Protein AF-A0A8J5LZ05-F1 (afdb_monomer_lite)

Foldseek 3Di:
DLPFDDPQAVVVVVVQNDDDFKDKDQAGQDPVRDGDGDPDQVSQVVVQVCCVPPRADLFAWHKDWDCDPGTMIMTGGDCVSVVVVVVVVVVVVVVVVVVVVVD

Sequence (103 aa):
MPYADDPEYPEVEEFLRGSEQSWTVRGVQTFNGQIQEFAGLREAKEYAKRCLNEGQYESSYTTEAGEDNDPFVTITKTRKWFEDS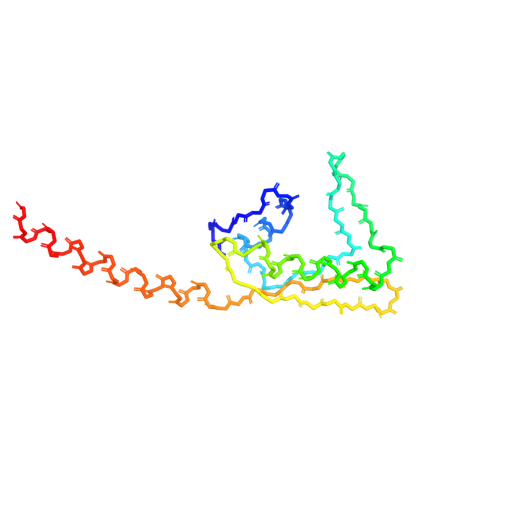QVKLAQYKAELARLSEIY

pLDDT: mean 90.04, std 6.41, range [59.59, 96.25]

Radius of gyration: 17.71 Å; chains: 1; bounding box: 46×23×53 Å

Organism: NCBI:txid2496075

Secondary structure (DSSP, 8-state):
-TT-B-TT-HHHHHHHHSS-SEEEESEEE-TTS-EEE-SSHHHHHHHHHHHHHH--BT--EEEEEEESSSEEEEEEE-SHHHHHHHHHHHHHHHHHHHHHHH-

Structure (mmCIF, N/CA/C/O backbone):
data_AF-A0A8J5LZ05-F1
#
_entry.id   AF-A0A8J5LZ05-F1
#
loop_
_atom_site.group_PDB
_atom_site.id
_atom_site.type_symbol
_atom_site.label_atom_id
_atom_site.label_alt_id
_atom_site.label_comp_id
_atom_site.label_asym_id
_atom_site.label_entity_id
_atom_site.label_seq_id
_atom_site.pdbx_PDB_ins_code
_atom_site.Cartn_x
_atom_site.Cartn_y
_atom_site.Cartn_z
_atom_site.occupancy
_atom_site.B_iso_or_equiv
_atom_site.auth_seq_id
_atom_site.auth_comp_id
_atom_site.auth_asym_id
_atom_site.auth_atom_id
_atom_site.pdbx_PDB_model_num
ATOM 1 N N . MET A 1 1 ? -3.959 -6.413 3.784 1.00 90.44 1 MET A N 1
ATOM 2 C CA . MET A 1 1 ? -4.725 -5.239 4.248 1.00 90.44 1 MET A CA 1
ATOM 3 C C . MET A 1 1 ? -6.063 -5.315 3.542 1.00 90.44 1 MET A C 1
ATOM 5 O O . MET A 1 1 ? -6.159 -4.879 2.408 1.00 90.44 1 MET A O 1
ATOM 9 N N . PRO A 1 2 ? -7.041 -6.024 4.129 1.00 90.38 2 PRO A N 1
ATOM 10 C CA . PRO A 1 2 ? -8.237 -6.488 3.424 1.00 90.38 2 PRO A CA 1
ATOM 11 C C . PRO A 1 2 ? -9.142 -5.352 2.937 1.00 90.38 2 PRO A C 1
ATOM 13 O O . PRO A 1 2 ? -9.932 -5.571 2.030 1.00 90.38 2 PRO A O 1
ATOM 16 N N . TYR A 1 3 ? -9.001 -4.160 3.518 1.00 91.00 3 TYR A N 1
ATOM 17 C CA . TYR A 1 3 ? -9.771 -2.969 3.168 1.00 91.00 3 TYR A CA 1
ATOM 18 C C . TYR A 1 3 ? -8.937 -1.911 2.441 1.00 91.00 3 TYR A C 1
ATOM 20 O O . TYR A 1 3 ? -9.396 -0.784 2.325 1.00 91.00 3 TYR A O 1
ATOM 28 N N . ALA A 1 4 ? -7.726 -2.255 1.977 1.00 91.75 4 ALA A N 1
ATOM 29 C CA . ALA A 1 4 ? -6.929 -1.350 1.150 1.00 91.75 4 ALA A CA 1
ATOM 30 C C . ALA A 1 4 ? -7.756 -0.893 -0.058 1.00 91.75 4 ALA A C 1
ATOM 32 O O . ALA A 1 4 ? -8.479 -1.716 -0.618 1.00 91.75 4 ALA A O 1
ATOM 33 N N . ASP A 1 5 ? -7.656 0.375 -0.435 1.00 89.12 5 ASP A N 1
ATOM 34 C CA . ASP A 1 5 ? -8.459 0.984 -1.499 1.00 89.12 5 ASP A CA 1
ATOM 35 C C . ASP A 1 5 ? -7.554 1.862 -2.372 1.00 89.12 5 ASP A C 1
ATOM 37 O O . ASP A 1 5 ? -6.866 2.743 -1.848 1.00 89.12 5 ASP A O 1
ATOM 41 N N . ASP A 1 6 ? -7.513 1.581 -3.676 1.00 84.75 6 ASP A N 1
ATOM 42 C CA . ASP A 1 6 ? -6.826 2.411 -4.676 1.00 84.75 6 ASP A CA 1
ATOM 43 C C . ASP A 1 6 ? -7.640 2.380 -5.984 1.00 84.75 6 ASP A C 1
ATOM 45 O O . ASP A 1 6 ? -7.411 1.526 -6.846 1.00 84.75 6 ASP A O 1
ATOM 49 N N . PRO A 1 7 ? -8.609 3.301 -6.150 1.00 78.88 7 PRO A N 1
ATOM 50 C CA . PRO A 1 7 ? -9.514 3.286 -7.296 1.00 78.88 7 PRO A CA 1
ATOM 51 C C . PRO A 1 7 ? -8.820 3.616 -8.623 1.00 78.88 7 PRO A C 1
ATOM 53 O O . PRO A 1 7 ? -9.389 3.361 -9.684 1.00 78.88 7 PRO A O 1
ATOM 56 N N . GLU A 1 8 ? -7.623 4.209 -8.584 1.00 79.25 8 GLU A N 1
ATOM 57 C CA . GLU A 1 8 ? -6.856 4.534 -9.787 1.00 79.25 8 GLU A CA 1
ATOM 58 C C . GLU A 1 8 ? -6.058 3.332 -10.302 1.00 79.25 8 GLU A C 1
ATOM 60 O O . GLU A 1 8 ? -5.877 3.210 -11.512 1.00 79.25 8 GLU A O 1
ATOM 65 N N . TYR A 1 9 ? -5.610 2.449 -9.401 1.00 82.69 9 TYR A N 1
ATOM 66 C CA . TYR A 1 9 ? -4.759 1.299 -9.722 1.00 82.69 9 TYR A CA 1
ATOM 67 C C . TYR A 1 9 ? -5.289 0.031 -9.036 1.00 82.69 9 TYR A C 1
ATOM 69 O O . TYR A 1 9 ? -4.766 -0.387 -7.992 1.00 82.69 9 TYR A O 1
ATOM 77 N N . PRO A 1 10 ? -6.324 -0.610 -9.613 1.00 85.94 10 PRO A N 1
ATOM 78 C CA . PRO A 1 10 ? -6.953 -1.798 -9.035 1.00 85.94 10 PRO A CA 1
ATOM 79 C C . PRO A 1 10 ? -5.971 -2.961 -8.829 1.00 85.94 10 PRO A C 1
ATOM 81 O O . PRO A 1 10 ? -6.154 -3.784 -7.933 1.00 85.94 10 PRO A O 1
ATOM 84 N N . GLU A 1 11 ? -4.895 -3.021 -9.610 1.00 88.12 11 GLU A N 1
ATOM 85 C CA . GLU A 1 11 ? -3.829 -4.007 -9.467 1.00 88.12 11 GLU A CA 1
ATOM 86 C C . GLU A 1 11 ? -3.024 -3.833 -8.164 1.00 88.12 11 GLU A C 1
ATOM 88 O O . GLU A 1 11 ? -2.636 -4.817 -7.525 1.00 88.12 11 GLU A O 1
ATOM 93 N N . VAL A 1 12 ? -2.822 -2.588 -7.715 1.00 88.31 12 VAL A N 1
ATOM 94 C CA . VAL A 1 12 ? -2.188 -2.286 -6.421 1.00 88.31 12 VAL A CA 1
ATOM 95 C C . VAL A 1 12 ? -3.123 -2.683 -5.286 1.00 88.31 12 VAL A C 1
ATOM 97 O O . VAL A 1 12 ? -2.687 -3.317 -4.324 1.00 88.31 12 VAL A O 1
ATOM 100 N N . GLU A 1 13 ? -4.411 -2.366 -5.405 1.00 90.81 13 GLU A N 1
ATOM 101 C CA . GLU A 1 13 ? -5.441 -2.759 -4.443 1.00 90.81 13 GLU A CA 1
ATOM 102 C C . GLU A 1 13 ? -5.515 -4.284 -4.273 1.00 90.81 13 GLU A C 1
ATOM 104 O O . GLU A 1 13 ? -5.458 -4.790 -3.144 1.00 90.81 13 GLU A O 1
ATOM 109 N N . GLU A 1 14 ? -5.590 -5.027 -5.380 1.00 92.31 14 GLU A N 1
ATOM 110 C CA . GLU A 1 14 ? -5.630 -6.490 -5.379 1.00 92.31 14 GLU A CA 1
ATOM 111 C C . GLU A 1 14 ? -4.393 -7.070 -4.684 1.00 92.31 14 GLU A C 1
ATOM 113 O O . GLU A 1 14 ? -4.515 -7.892 -3.765 1.00 92.31 14 GLU A O 1
ATOM 118 N N . PHE A 1 15 ? -3.201 -6.570 -5.036 1.00 93.44 15 PHE A N 1
ATOM 119 C CA . PHE A 1 15 ? -1.969 -6.946 -4.354 1.00 93.44 15 PHE A CA 1
ATOM 120 C C . PHE A 1 15 ? -2.053 -6.659 -2.850 1.00 93.44 15 PHE A C 1
ATOM 122 O O . PHE A 1 15 ? -1.763 -7.545 -2.042 1.00 93.44 15 PHE A O 1
ATOM 129 N N . LEU A 1 16 ? -2.464 -5.455 -2.438 1.00 93.31 16 LEU A N 1
ATOM 130 C CA . LEU A 1 16 ? -2.490 -5.037 -1.033 1.00 93.31 16 LEU A CA 1
ATOM 131 C C . LEU A 1 16 ? -3.460 -5.867 -0.177 1.00 93.31 16 LEU A C 1
ATOM 133 O O . LEU A 1 16 ? -3.179 -6.147 1.004 1.00 93.31 16 LEU A O 1
ATOM 137 N N . ARG A 1 17 ? -4.571 -6.302 -0.775 1.00 94.12 17 ARG A N 1
ATOM 138 C CA . ARG A 1 17 ? -5.560 -7.193 -0.157 1.00 94.12 17 ARG A CA 1
ATOM 139 C C . ARG A 1 17 ? -5.098 -8.649 -0.103 1.00 94.12 17 ARG A C 1
ATOM 141 O O . ARG A 1 17 ? -5.459 -9.343 0.847 1.00 94.12 17 ARG A O 1
ATOM 148 N N . GLY A 1 18 ? -4.263 -9.080 -1.048 1.00 94.06 18 GLY A N 1
ATOM 149 C CA . GLY A 1 18 ? -3.718 -10.437 -1.126 1.00 94.06 18 GLY A CA 1
ATOM 150 C C . GLY A 1 18 ? -2.738 -10.821 -0.006 1.00 94.06 18 GLY A C 1
ATOM 151 O O . GLY A 1 18 ? -2.429 -10.037 0.900 1.00 94.06 18 GLY A O 1
ATOM 152 N N . SER A 1 19 ? -2.211 -12.047 -0.079 1.00 93.31 19 SER A N 1
ATOM 153 C CA . SER A 1 19 ? -1.243 -12.607 0.881 1.00 93.31 19 SER A CA 1
ATOM 154 C C . SER A 1 19 ? 0.210 -12.218 0.611 1.00 93.31 19 SER A C 1
ATOM 156 O O . SER A 1 19 ? 1.022 -12.256 1.531 1.00 93.31 19 SER A O 1
ATOM 158 N N . GLU A 1 20 ? 0.539 -11.840 -0.625 1.00 95.00 20 GLU A N 1
ATOM 159 C CA . GLU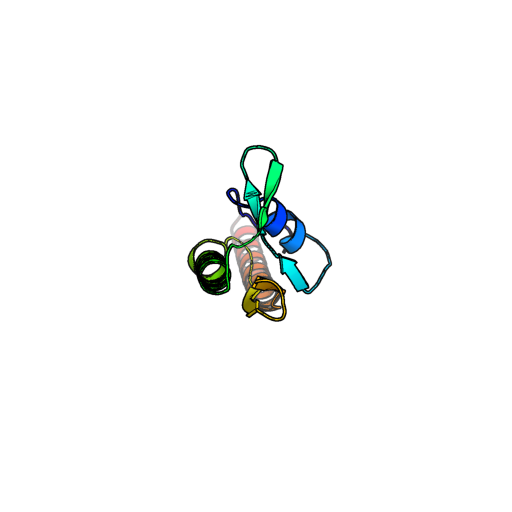 A 1 20 ? 1.920 -11.586 -1.048 1.00 95.00 20 GLU A CA 1
ATOM 160 C C . GLU A 1 20 ? 2.554 -10.418 -0.289 1.00 95.00 20 GLU A C 1
ATOM 162 O O . GLU A 1 20 ? 1.919 -9.387 -0.081 1.00 95.00 20 GLU A O 1
ATOM 167 N N . GLN A 1 21 ? 3.809 -10.562 0.132 1.00 94.38 21 GLN A N 1
ATOM 168 C CA . GLN A 1 21 ? 4.491 -9.557 0.956 1.00 94.38 21 GLN A CA 1
ATOM 169 C C . GLN A 1 21 ? 5.019 -8.371 0.133 1.00 94.38 21 GLN A C 1
ATOM 171 O O . GLN A 1 21 ? 5.026 -7.231 0.607 1.00 94.38 21 GLN A O 1
ATOM 176 N N . SER A 1 22 ? 5.456 -8.638 -1.093 1.00 95.44 22 SER A N 1
ATOM 177 C CA . SER A 1 22 ? 6.046 -7.658 -2.001 1.00 95.44 22 SER A CA 1
ATOM 178 C C . SER A 1 22 ? 5.586 -7.910 -3.427 1.00 95.44 22 SER A C 1
ATOM 180 O O . SER A 1 22 ? 5.372 -9.060 -3.808 1.00 95.44 22 SER A O 1
ATOM 182 N N . TRP A 1 23 ? 5.504 -6.853 -4.222 1.00 94.50 23 TRP A N 1
ATOM 183 C CA . TRP A 1 23 ? 5.173 -6.940 -5.635 1.00 94.50 23 TRP A CA 1
ATOM 184 C C . TRP A 1 23 ? 5.976 -5.929 -6.440 1.00 94.50 23 TRP A C 1
ATOM 186 O O . TRP A 1 23 ? 6.131 -4.780 -6.031 1.00 94.50 23 TRP A O 1
ATOM 196 N N . THR A 1 24 ? 6.510 -6.374 -7.575 1.00 94.75 24 THR A N 1
ATOM 197 C CA . THR A 1 24 ? 7.307 -5.542 -8.475 1.00 94.75 24 THR A CA 1
ATOM 198 C C . THR A 1 24 ? 6.504 -5.247 -9.728 1.00 94.75 24 THR A C 1
ATOM 200 O O . THR A 1 24 ? 6.114 -6.162 -10.453 1.00 94.75 24 THR A O 1
ATOM 203 N N . VAL A 1 25 ? 6.304 -3.961 -9.995 1.00 91.94 25 VAL A N 1
ATOM 204 C CA . VAL A 1 25 ? 5.639 -3.447 -11.189 1.00 91.94 25 VAL A CA 1
ATOM 205 C C . VAL A 1 25 ? 6.648 -2.798 -12.118 1.00 91.94 25 VAL A C 1
ATOM 207 O O . VAL A 1 25 ? 7.578 -2.127 -11.679 1.00 91.94 25 VAL A O 1
ATOM 210 N N . ARG A 1 26 ? 6.462 -2.999 -13.419 1.00 92.25 26 ARG A N 1
ATOM 211 C CA . ARG A 1 26 ? 7.285 -2.394 -14.484 1.00 92.25 26 ARG A CA 1
ATOM 212 C C . ARG A 1 26 ? 6.515 -1.367 -15.308 1.00 92.25 26 ARG A C 1
ATOM 214 O O . ARG A 1 26 ? 7.051 -0.786 -16.241 1.00 92.25 26 ARG A O 1
ATOM 221 N N . GLY A 1 27 ? 5.252 -1.166 -14.967 1.00 89.56 27 GLY A N 1
ATOM 222 C CA . GLY A 1 27 ? 4.327 -0.311 -15.675 1.00 89.56 27 GLY A CA 1
ATOM 223 C C . GLY A 1 27 ? 3.002 -0.244 -14.940 1.00 89.56 27 GLY A C 1
ATOM 224 O O . GLY A 1 27 ? 2.798 -0.951 -13.950 1.00 89.56 27 GLY A O 1
ATOM 225 N N . VAL A 1 28 ? 2.119 0.597 -15.450 1.00 86.50 28 VAL A N 1
ATOM 226 C CA . VAL A 1 28 ? 0.786 0.841 -14.902 1.00 86.50 28 VAL A CA 1
ATOM 227 C C . VAL A 1 28 ? -0.286 0.348 -15.852 1.00 86.50 28 VAL A C 1
ATOM 229 O O . VAL A 1 28 ? -0.117 0.429 -17.072 1.00 86.50 28 VAL A O 1
ATOM 232 N N . GLN A 1 29 ? -1.394 -0.158 -15.315 1.00 84.25 29 GLN A N 1
ATOM 233 C CA . GLN A 1 29 ? -2.525 -0.508 -16.157 1.00 84.25 29 GLN A CA 1
ATOM 234 C C . GLN A 1 29 ? -3.221 0.764 -16.663 1.00 84.25 29 GLN A C 1
ATOM 236 O O . GLN A 1 29 ? -3.649 1.625 -15.900 1.00 84.25 29 GLN A O 1
ATOM 241 N N . THR A 1 30 ? -3.336 0.902 -17.979 1.00 81.81 30 THR A N 1
ATOM 242 C CA . THR A 1 30 ? -4.079 1.986 -18.621 1.00 81.81 30 THR A CA 1
ATOM 243 C C . THR A 1 30 ? -5.570 1.664 -18.680 1.00 81.81 30 THR A C 1
ATOM 245 O O . THR A 1 30 ? -5.987 0.515 -18.559 1.00 81.81 30 THR A O 1
ATOM 248 N N . PHE A 1 31 ? -6.405 2.672 -18.951 1.00 75.94 31 PHE A N 1
ATOM 249 C CA . PHE A 1 31 ? -7.871 2.530 -19.002 1.00 75.94 31 PHE A CA 1
ATOM 250 C C . PHE A 1 31 ? -8.383 1.445 -19.974 1.00 75.94 31 PHE A C 1
ATOM 252 O O . PHE A 1 31 ? -9.468 0.898 -19.801 1.00 75.94 31 PHE A O 1
ATOM 259 N N . ASN A 1 32 ? -7.607 1.114 -21.009 1.00 82.94 32 ASN A N 1
ATOM 260 C CA . ASN A 1 32 ? -7.910 0.042 -21.963 1.00 82.94 32 ASN A CA 1
ATOM 261 C C . ASN A 1 32 ? -7.437 -1.357 -21.496 1.00 82.94 32 ASN A C 1
ATOM 263 O O . ASN A 1 32 ? -7.485 -2.302 -22.283 1.00 82.94 32 ASN A O 1
ATOM 267 N N . GLY A 1 33 ? -6.962 -1.490 -20.254 1.00 79.06 33 GLY A N 1
ATOM 268 C CA . GLY A 1 33 ? -6.491 -2.736 -19.647 1.00 79.06 33 GLY A CA 1
ATOM 269 C C . GLY A 1 33 ? -5.078 -3.165 -20.056 1.00 79.06 33 GLY A C 1
ATOM 270 O O . GLY A 1 33 ? -4.621 -4.226 -19.631 1.00 79.06 33 GLY A O 1
ATOM 271 N N . GLN A 1 34 ? -4.382 -2.379 -20.882 1.00 85.00 34 GLN A N 1
ATOM 272 C CA . GLN A 1 34 ? -2.997 -2.657 -21.268 1.00 85.00 34 GLN A CA 1
ATOM 273 C C . GLN A 1 34 ? -2.033 -2.190 -20.179 1.00 85.00 34 GLN A C 1
ATOM 275 O O . GLN A 1 34 ? -2.333 -1.266 -19.435 1.00 85.00 34 GLN A O 1
ATOM 280 N N . ILE A 1 35 ? -0.868 -2.824 -20.082 1.00 86.81 35 ILE A N 1
ATOM 281 C CA . ILE A 1 35 ? 0.199 -2.334 -19.209 1.00 86.81 35 ILE A CA 1
ATOM 282 C C . ILE A 1 35 ? 1.037 -1.356 -20.025 1.00 86.81 35 ILE A C 1
ATOM 284 O O . ILE A 1 35 ? 1.624 -1.735 -21.039 1.00 86.81 35 ILE A O 1
ATOM 288 N N . GLN A 1 36 ? 1.086 -0.105 -19.583 1.00 89.81 36 GLN A N 1
ATOM 289 C CA . GLN A 1 36 ? 2.042 0.874 -20.068 1.00 89.81 36 GLN A CA 1
ATOM 290 C C . GLN A 1 36 ? 3.296 0.788 -19.203 1.00 89.81 36 GLN A C 1
ATOM 292 O O . GLN A 1 36 ? 3.282 1.176 -18.035 1.00 89.81 36 GLN A O 1
ATOM 297 N N . GLU A 1 37 ? 4.366 0.242 -19.776 1.00 92.62 37 GLU A N 1
ATOM 298 C CA . GLU A 1 37 ? 5.674 0.173 -19.125 1.00 92.62 37 GLU A CA 1
ATOM 299 C C . GLU A 1 37 ? 6.215 1.571 -18.824 1.00 92.62 37 GLU A C 1
ATOM 301 O O . GLU A 1 37 ? 5.971 2.523 -19.571 1.00 92.62 37 GLU A O 1
ATOM 306 N N . PHE A 1 38 ? 6.965 1.686 -17.731 1.00 93.06 38 PHE A N 1
ATOM 307 C CA . PHE A 1 38 ? 7.654 2.925 -17.410 1.00 93.06 38 PHE A CA 1
ATOM 308 C C . PHE A 1 38 ? 8.697 3.219 -18.496 1.00 93.06 38 PHE A C 1
ATOM 310 O O . PHE A 1 38 ? 9.518 2.373 -18.840 1.00 93.06 38 PHE A O 1
ATOM 317 N N . ALA A 1 39 ? 8.713 4.444 -19.009 1.00 91.19 39 ALA A N 1
ATOM 318 C CA . ALA A 1 39 ? 9.650 4.886 -20.035 1.00 91.19 39 ALA A CA 1
ATOM 319 C C . ALA A 1 39 ? 11.081 5.090 -19.500 1.00 91.19 39 ALA A C 1
ATOM 321 O O . ALA A 1 39 ? 12.022 5.225 -20.280 1.00 91.19 39 ALA A O 1
ATOM 322 N N . GLY A 1 40 ? 11.257 5.156 -18.177 1.00 93.62 40 GLY A N 1
ATOM 323 C CA . GLY A 1 40 ? 12.566 5.242 -17.529 1.00 93.62 40 GLY A CA 1
ATOM 324 C C . GLY A 1 40 ? 12.473 5.427 -16.016 1.00 93.62 40 GLY A C 1
ATOM 325 O O . GLY A 1 40 ? 11.392 5.649 -15.460 1.00 93.62 40 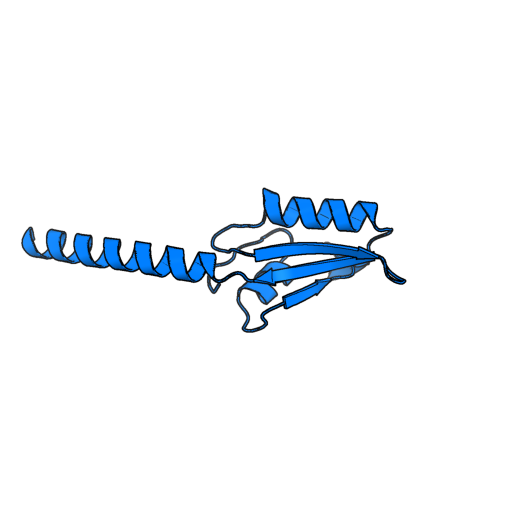GLY A O 1
ATOM 326 N N . LEU A 1 41 ? 13.623 5.414 -15.334 1.00 93.56 41 LEU A N 1
ATOM 327 C CA . LEU A 1 41 ? 13.708 5.546 -13.871 1.00 93.56 41 LEU A CA 1
ATOM 328 C C . LEU A 1 41 ? 12.984 6.771 -13.298 1.00 93.56 41 LEU A C 1
ATOM 330 O O . LEU A 1 41 ? 12.518 6.746 -12.158 1.00 93.56 41 LEU A O 1
ATOM 334 N N . ARG A 1 42 ? 12.908 7.873 -14.054 1.00 94.25 42 ARG A N 1
ATOM 335 C CA . ARG A 1 42 ? 12.189 9.074 -13.611 1.00 94.25 42 ARG A CA 1
ATOM 336 C C . ARG A 1 42 ? 10.706 8.778 -13.387 1.00 94.25 42 ARG A C 1
ATOM 338 O O . ARG A 1 42 ? 10.185 9.153 -12.342 1.00 94.25 42 ARG A O 1
ATOM 345 N N . GLU A 1 43 ? 10.062 8.108 -14.334 1.00 93.81 43 GLU A N 1
ATOM 346 C CA . GLU A 1 43 ? 8.639 7.778 -14.254 1.00 93.81 43 GLU A CA 1
ATOM 347 C C . GLU A 1 43 ? 8.378 6.757 -13.143 1.00 93.81 43 GLU A C 1
ATOM 349 O O . GLU A 1 43 ? 7.491 6.960 -12.320 1.00 93.81 43 GLU A O 1
ATOM 354 N N . ALA A 1 44 ? 9.242 5.745 -13.009 1.00 94.19 44 ALA A N 1
ATOM 355 C CA . ALA A 1 44 ? 9.183 4.801 -11.892 1.00 94.19 44 ALA A CA 1
ATOM 356 C C . ALA A 1 44 ? 9.277 5.514 -10.526 1.00 94.19 44 ALA A C 1
ATOM 358 O O . ALA A 1 44 ? 8.525 5.224 -9.596 1.00 94.19 44 ALA A O 1
ATOM 359 N N . LYS A 1 45 ? 10.164 6.509 -10.390 1.00 94.69 45 LYS A N 1
ATOM 360 C CA . LYS A 1 45 ? 10.276 7.324 -9.167 1.00 94.69 45 LYS A CA 1
ATOM 361 C C . LYS A 1 45 ? 9.048 8.196 -8.918 1.00 94.69 45 LYS A C 1
ATOM 363 O O . LYS A 1 45 ? 8.683 8.390 -7.760 1.00 94.69 45 LYS A O 1
ATOM 368 N N . GLU A 1 46 ? 8.448 8.759 -9.963 1.00 92.69 46 GLU A N 1
ATOM 369 C CA . GLU A 1 46 ? 7.206 9.532 -9.853 1.00 92.69 46 GLU A CA 1
ATOM 370 C C . GLU A 1 46 ? 6.054 8.624 -9.396 1.00 92.69 46 GLU A C 1
ATOM 372 O O . GLU A 1 46 ? 5.368 8.961 -8.429 1.00 92.69 46 GLU A O 1
ATOM 377 N N . TYR A 1 47 ? 5.936 7.424 -9.969 1.00 90.88 47 TYR A N 1
ATOM 378 C CA . TYR A 1 47 ? 4.953 6.425 -9.556 1.00 90.88 47 TYR A CA 1
ATOM 379 C C . TYR A 1 47 ? 5.138 5.979 -8.098 1.00 90.88 47 TYR A C 1
ATOM 381 O O . TYR A 1 47 ? 4.185 5.991 -7.318 1.00 90.88 47 TYR A O 1
ATOM 389 N N . ALA A 1 48 ? 6.369 5.655 -7.687 1.00 92.25 48 ALA A N 1
ATOM 390 C CA . ALA A 1 48 ? 6.673 5.294 -6.301 1.00 92.25 48 ALA A CA 1
ATOM 391 C C . ALA A 1 48 ? 6.269 6.411 -5.319 1.00 92.25 48 ALA A C 1
ATOM 393 O O . ALA A 1 48 ? 5.652 6.151 -4.287 1.00 92.25 48 ALA A O 1
ATOM 394 N N . LYS A 1 49 ? 6.545 7.677 -5.662 1.00 91.94 49 LYS A N 1
ATOM 395 C CA . LYS A 1 49 ? 6.124 8.829 -4.850 1.00 91.94 49 LYS A CA 1
ATOM 396 C C . LYS A 1 49 ? 4.604 8.975 -4.777 1.00 91.94 49 LYS A C 1
ATOM 398 O O . LYS A 1 49 ? 4.104 9.238 -3.687 1.00 91.94 49 LYS A O 1
ATOM 403 N N . ARG A 1 50 ? 3.880 8.795 -5.890 1.00 88.75 50 ARG A N 1
ATOM 404 C CA . ARG A 1 50 ? 2.404 8.822 -5.906 1.00 88.75 50 ARG A CA 1
ATOM 405 C C . ARG A 1 50 ? 1.843 7.803 -4.923 1.00 88.75 50 ARG A C 1
ATOM 407 O O . ARG A 1 50 ? 1.049 8.162 -4.062 1.00 88.75 50 ARG A O 1
ATOM 414 N N . CYS A 1 51 ? 2.325 6.563 -4.994 1.00 86.81 51 CYS A N 1
ATOM 415 C CA . CYS A 1 51 ? 1.855 5.489 -4.124 1.00 86.81 51 CYS A CA 1
ATOM 416 C C . CYS A 1 51 ? 1.999 5.857 -2.632 1.00 86.81 51 CYS A C 1
ATOM 418 O O . CYS A 1 51 ? 1.093 5.622 -1.840 1.00 86.81 51 CYS A O 1
ATOM 420 N N . LEU A 1 52 ? 3.101 6.506 -2.241 1.00 85.62 52 LEU A N 1
ATOM 421 C CA . LEU A 1 52 ? 3.300 6.945 -0.854 1.00 85.62 52 LEU A CA 1
ATOM 422 C C . LEU A 1 52 ? 2.444 8.154 -0.449 1.00 85.62 52 LEU A C 1
ATOM 424 O O . LEU A 1 52 ? 2.064 8.250 0.715 1.00 85.62 52 LEU A O 1
ATOM 428 N N . ASN A 1 53 ? 2.171 9.078 -1.371 1.00 83.25 53 ASN A N 1
ATOM 429 C CA . ASN A 1 53 ? 1.473 10.329 -1.062 1.00 83.25 53 ASN A CA 1
ATOM 430 C C . ASN A 1 53 ? -0.055 10.198 -1.116 1.00 83.25 53 ASN A C 1
ATOM 432 O O . ASN A 1 53 ? -0.747 10.846 -0.335 1.00 83.25 53 ASN A O 1
ATOM 436 N N . GLU A 1 54 ? -0.570 9.394 -2.045 1.00 76.69 54 GLU A N 1
ATOM 437 C CA . GLU A 1 54 ? -1.989 9.380 -2.428 1.00 76.69 54 GLU A CA 1
ATOM 438 C C . GLU A 1 54 ? -2.632 7.992 -2.274 1.00 76.69 54 GLU A C 1
ATOM 440 O O . GLU A 1 54 ? -3.846 7.896 -2.153 1.00 76.69 54 GLU A O 1
ATOM 445 N N . GLY A 1 55 ? -1.843 6.912 -2.216 1.00 65.88 55 GLY A N 1
ATOM 446 C CA . GLY A 1 55 ? -2.342 5.532 -2.308 1.00 65.88 55 GLY A CA 1
ATOM 447 C C . GLY A 1 55 ? -2.441 4.754 -0.989 1.00 65.88 55 GLY A C 1
ATOM 448 O O . GLY A 1 55 ? -2.517 3.526 -1.026 1.00 65.88 55 GLY A O 1
ATOM 449 N N . GLN A 1 56 ? -2.368 5.403 0.182 1.00 71.31 56 GLN A N 1
ATOM 450 C CA . GLN A 1 56 ? -2.333 4.710 1.487 1.00 71.31 56 GLN A CA 1
ATOM 451 C C . GLN A 1 56 ? -3.659 4.744 2.264 1.00 71.31 56 GLN A C 1
ATOM 453 O O . GLN A 1 56 ? -3.678 4.933 3.483 1.00 71.31 56 GLN A O 1
ATOM 458 N N . TYR A 1 57 ? -4.788 4.538 1.586 1.00 83.56 57 TYR A N 1
ATOM 459 C CA . TYR A 1 57 ? -6.076 4.356 2.261 1.00 83.56 57 TYR A CA 1
ATOM 460 C C . TYR A 1 57 ? -6.200 2.932 2.813 1.00 83.56 57 TYR A C 1
ATOM 462 O O . TYR A 1 57 ? -6.003 1.956 2.088 1.00 83.56 57 TYR A O 1
ATOM 470 N N . GLU A 1 58 ? -6.469 2.820 4.124 1.00 87.81 58 GLU A N 1
ATOM 471 C CA . GLU A 1 58 ? -6.617 1.542 4.851 1.00 87.81 58 GLU A CA 1
ATOM 472 C C . GLU A 1 58 ? -5.497 0.526 4.549 1.00 87.81 58 GLU A C 1
ATOM 474 O O . GLU A 1 58 ? -5.684 -0.694 4.507 1.00 87.81 58 GLU A O 1
ATOM 479 N N . SER A 1 59 ? -4.291 1.050 4.340 1.00 90.75 59 SER A N 1
ATOM 480 C CA . SER A 1 59 ? -3.122 0.279 3.959 1.00 90.75 59 SER A CA 1
ATOM 481 C C . SER A 1 59 ? -1.842 0.918 4.496 1.00 90.75 59 SER A C 1
ATOM 483 O O . SER A 1 59 ? -1.832 2.020 5.037 1.00 90.75 59 SER A O 1
ATOM 485 N N . SER A 1 60 ? -0.746 0.173 4.433 1.00 91.81 60 SER A N 1
ATOM 486 C CA . SER A 1 60 ? 0.584 0.625 4.795 1.00 91.81 60 SER A CA 1
ATOM 487 C C . SER A 1 60 ? 1.620 -0.223 4.075 1.00 91.81 60 SER A C 1
ATOM 489 O O . SER A 1 60 ? 1.671 -1.447 4.217 1.00 91.81 60 SER A O 1
ATOM 491 N N . TYR A 1 61 ? 2.461 0.443 3.301 1.00 93.19 61 TYR A N 1
ATOM 492 C CA . TYR A 1 61 ? 3.509 -0.173 2.504 1.00 93.19 61 TYR A CA 1
ATOM 493 C C . TYR A 1 61 ? 4.633 0.839 2.259 1.00 93.19 61 TYR A C 1
ATOM 495 O O . TYR A 1 61 ? 4.475 2.040 2.486 1.00 93.19 61 TYR A O 1
ATOM 503 N N . THR A 1 62 ? 5.779 0.348 1.816 1.00 94.56 62 THR A N 1
ATOM 504 C CA . THR A 1 62 ? 6.874 1.156 1.286 1.00 94.56 62 THR A CA 1
ATOM 505 C C . THR A 1 62 ? 7.009 0.905 -0.206 1.00 94.56 62 THR A C 1
ATOM 507 O O . THR A 1 62 ? 6.556 -0.119 -0.720 1.00 94.56 62 THR A O 1
ATOM 510 N N . THR A 1 63 ? 7.631 1.846 -0.908 1.00 93.94 63 THR A N 1
ATOM 511 C CA . THR A 1 63 ? 7.904 1.716 -2.338 1.00 93.94 63 THR A CA 1
ATOM 512 C C . THR A 1 63 ? 9.345 2.071 -2.640 1.00 93.94 63 THR A C 1
ATOM 514 O O . THR A 1 63 ? 9.847 3.081 -2.141 1.00 93.94 63 THR A O 1
ATOM 517 N N . GLU A 1 64 ? 9.977 1.302 -3.514 1.00 95.25 64 GLU A N 1
ATOM 518 C CA . GLU A 1 64 ? 11.337 1.544 -3.983 1.00 95.25 64 GLU A CA 1
ATOM 519 C C . GLU A 1 64 ? 11.361 1.489 -5.507 1.00 95.25 64 GLU A C 1
ATOM 521 O O . GLU A 1 64 ? 10.890 0.524 -6.100 1.00 95.25 64 GLU A O 1
ATOM 526 N N . ALA A 1 65 ? 11.887 2.536 -6.142 1.00 94.62 65 ALA A N 1
ATOM 527 C CA . ALA A 1 65 ? 12.066 2.577 -7.589 1.00 94.62 65 ALA A CA 1
ATOM 528 C C . ALA A 1 65 ? 13.508 2.207 -7.948 1.00 94.62 65 ALA A C 1
ATOM 530 O O . ALA A 1 65 ? 14.450 2.748 -7.360 1.00 94.62 65 ALA A O 1
ATOM 531 N N . GLY A 1 66 ? 13.664 1.335 -8.937 1.00 92.44 66 GLY A N 1
ATOM 532 C CA . GLY A 1 66 ? 14.948 0.874 -9.450 1.00 92.44 66 GLY A CA 1
ATOM 533 C C . GLY A 1 66 ? 14.965 0.836 -10.974 1.00 92.44 66 GLY A C 1
ATO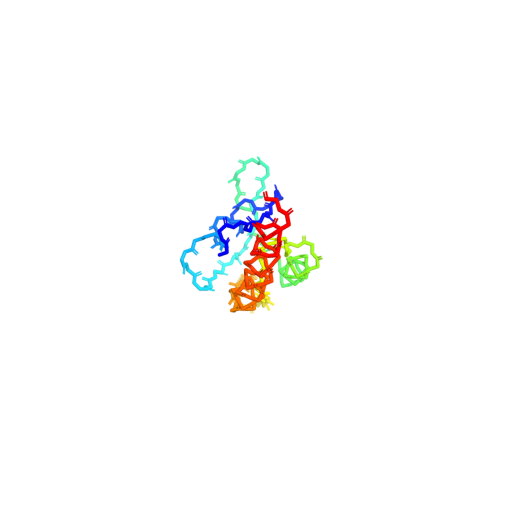M 534 O O . GLY A 1 66 ? 13.935 0.971 -11.631 1.00 92.44 66 GLY A O 1
ATOM 535 N N . GLU A 1 67 ? 16.159 0.697 -11.534 1.00 89.00 67 GLU A N 1
ATOM 536 C CA . GLU A 1 67 ? 16.390 0.529 -12.968 1.00 89.00 67 GLU A CA 1
ATOM 537 C C . GLU A 1 67 ? 17.625 -0.357 -13.098 1.00 89.00 67 GLU A C 1
ATOM 539 O O . GLU A 1 67 ? 18.748 0.101 -12.893 1.00 89.00 67 GLU A O 1
ATOM 544 N N . ASP A 1 68 ? 17.390 -1.650 -13.328 1.00 82.50 68 ASP A N 1
ATOM 545 C CA . ASP A 1 68 ? 18.465 -2.598 -13.626 1.00 82.50 68 ASP A CA 1
ATOM 546 C C . ASP A 1 68 ? 18.714 -2.586 -15.142 1.00 82.50 68 ASP A C 1
ATOM 548 O O . ASP A 1 68 ? 19.655 -1.961 -15.619 1.00 82.50 68 ASP A O 1
ATOM 552 N N . ASN A 1 69 ? 17.817 -3.229 -15.901 1.00 83.50 69 ASN A N 1
ATOM 553 C CA . ASN A 1 69 ? 17.725 -3.113 -17.365 1.00 83.50 69 ASN A CA 1
ATOM 554 C C . ASN A 1 69 ? 16.468 -2.348 -17.790 1.00 83.50 69 ASN A C 1
ATOM 556 O O . ASN A 1 69 ? 16.519 -1.562 -18.729 1.00 83.50 69 ASN A O 1
ATOM 560 N N . ASP A 1 70 ? 15.371 -2.566 -17.061 1.00 90.31 70 ASP A N 1
ATOM 561 C CA . ASP A 1 70 ? 14.104 -1.872 -17.239 1.00 90.31 70 ASP A CA 1
ATOM 562 C C . ASP A 1 70 ? 13.742 -1.158 -15.931 1.00 90.31 70 ASP A C 1
ATOM 564 O O . ASP A 1 70 ? 14.021 -1.690 -14.846 1.00 90.31 70 ASP A O 1
ATOM 568 N N . PRO A 1 71 ? 13.116 0.021 -16.002 1.00 94.56 71 PRO A N 1
ATOM 569 C CA . PRO A 1 71 ? 12.587 0.708 -14.833 1.00 94.56 71 PRO A CA 1
ATOM 570 C C . PRO A 1 71 ? 11.497 -0.115 -14.135 1.00 94.56 71 PRO A C 1
ATOM 572 O O . PRO A 1 71 ? 10.603 -0.681 -14.766 1.00 94.56 71 PRO A O 1
ATOM 575 N N . PHE A 1 72 ? 11.544 -0.153 -12.806 1.00 94.44 72 PHE A N 1
ATOM 576 C CA . PHE A 1 72 ? 10.568 -0.865 -11.988 1.00 94.44 72 PHE A CA 1
ATOM 577 C C . PHE A 1 72 ? 10.304 -0.158 -10.660 1.00 94.44 72 PHE A C 1
ATOM 579 O O . PHE A 1 72 ? 11.104 0.649 -10.179 1.00 94.44 72 PHE A O 1
ATOM 586 N N . VAL A 1 73 ? 9.183 -0.508 -10.039 1.00 95.31 73 VAL A N 1
ATOM 587 C CA . VAL A 1 73 ? 8.840 -0.128 -8.671 1.00 95.31 73 VAL A CA 1
ATOM 588 C C . VAL A 1 73 ? 8.488 -1.376 -7.883 1.00 95.31 73 VAL A C 1
ATOM 590 O O . VAL A 1 73 ? 7.660 -2.176 -8.305 1.00 95.31 73 VAL A O 1
ATOM 593 N N . THR A 1 74 ? 9.102 -1.537 -6.721 1.00 96.19 74 THR A N 1
ATOM 594 C CA . THR A 1 74 ? 8.769 -2.590 -5.766 1.00 96.19 74 THR A CA 1
ATOM 595 C C . THR A 1 74 ? 7.931 -1.998 -4.648 1.00 96.19 74 THR A C 1
ATOM 597 O O . THR A 1 74 ? 8.364 -1.074 -3.964 1.00 96.19 74 THR A O 1
ATOM 600 N N . ILE A 1 75 ? 6.737 -2.546 -4.453 1.00 94.56 75 ILE A N 1
ATOM 601 C CA . ILE A 1 75 ? 5.817 -2.211 -3.371 1.00 94.56 75 ILE A CA 1
ATOM 602 C C . ILE A 1 75 ? 5.926 -3.307 -2.312 1.00 94.56 75 ILE A C 1
ATOM 604 O O . ILE A 1 75 ? 5.727 -4.483 -2.611 1.00 94.56 75 ILE A O 1
ATOM 608 N N . THR A 1 76 ? 6.220 -2.935 -1.068 1.00 95.81 76 THR A N 1
ATOM 609 C CA . THR A 1 76 ? 6.397 -3.877 0.046 1.00 95.81 76 THR A CA 1
ATOM 610 C C . THR A 1 76 ? 5.445 -3.541 1.179 1.00 95.81 76 THR A C 1
ATOM 612 O O . THR A 1 76 ? 5.496 -2.450 1.742 1.00 95.81 76 THR A O 1
ATOM 615 N N . LYS A 1 77 ? 4.582 -4.485 1.560 1.00 94.81 77 LYS A N 1
ATOM 616 C CA . LYS A 1 77 ? 3.641 -4.303 2.672 1.00 94.81 77 LYS A CA 1
ATOM 617 C C . LYS A 1 77 ? 4.386 -4.076 3.980 1.00 94.81 77 LYS A C 1
ATOM 619 O O . LYS A 1 77 ? 5.394 -4.725 4.245 1.00 94.81 77 LYS A O 1
ATOM 624 N N . THR A 1 78 ? 3.861 -3.228 4.854 1.00 93.75 78 THR A N 1
ATOM 625 C CA . THR A 1 78 ? 4.380 -3.131 6.221 1.00 93.75 78 THR A CA 1
ATOM 626 C C . THR A 1 78 ? 3.408 -3.736 7.225 1.00 93.75 78 THR A C 1
ATOM 628 O O . THR A 1 78 ? 2.208 -3.879 6.983 1.00 93.75 78 THR A O 1
ATOM 631 N N . ARG A 1 79 ? 3.931 -4.067 8.408 1.00 92.25 79 ARG A N 1
ATOM 632 C CA . ARG A 1 79 ? 3.117 -4.524 9.537 1.00 92.25 79 ARG A CA 1
ATOM 633 C C . ARG A 1 79 ? 2.342 -3.388 10.218 1.00 92.25 79 ARG A C 1
ATOM 635 O O . ARG A 1 79 ? 1.420 -3.664 10.982 1.00 92.25 79 ARG A O 1
ATOM 642 N N . LYS A 1 80 ? 2.662 -2.128 9.912 1.00 91.62 80 LYS A N 1
ATOM 643 C CA . LYS A 1 80 ? 2.114 -0.951 10.594 1.00 91.62 80 LYS A CA 1
ATOM 644 C C . LYS A 1 80 ? 0.586 -0.909 10.559 1.00 91.62 80 LYS A C 1
ATOM 646 O O . LYS A 1 80 ? -0.031 -0.696 11.595 1.00 91.62 80 LYS A O 1
ATOM 651 N N . TRP A 1 81 ? -0.031 -1.194 9.409 1.00 91.00 81 TRP A N 1
ATOM 652 C CA . TRP A 1 81 ? -1.497 -1.227 9.311 1.00 91.00 81 TRP A CA 1
ATOM 653 C C . TRP A 1 81 ? -2.116 -2.247 10.278 1.00 91.00 81 TRP A C 1
ATOM 655 O O . TRP A 1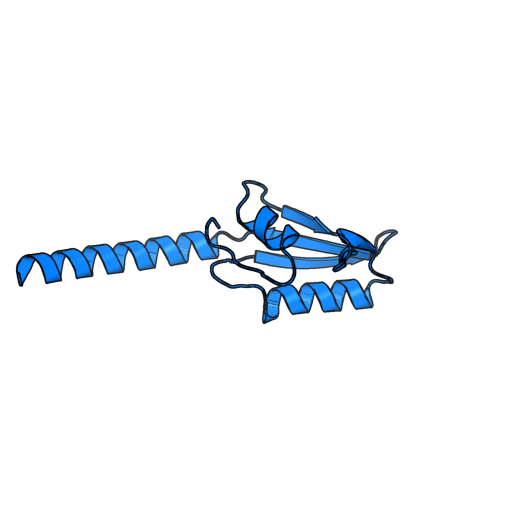 81 ? -3.125 -1.965 10.924 1.00 91.00 81 TRP A O 1
ATOM 665 N N . PHE A 1 82 ? -1.506 -3.430 10.404 1.00 90.69 82 PHE A N 1
ATOM 666 C CA . PHE A 1 82 ? -1.998 -4.466 11.308 1.00 90.69 82 PHE A CA 1
ATOM 667 C C . PHE A 1 82 ? -1.886 -4.017 12.767 1.00 90.69 82 PHE A C 1
ATOM 669 O O . PHE A 1 82 ? -2.839 -4.167 13.524 1.00 90.69 82 PHE A O 1
ATOM 676 N N . GLU A 1 83 ? -0.748 -3.445 13.152 1.00 94.06 83 GLU A N 1
ATOM 677 C CA . GLU A 1 83 ? -0.512 -2.943 14.509 1.00 94.06 83 GLU A CA 1
ATOM 678 C C . GLU A 1 83 ? -1.489 -1.819 14.873 1.00 94.06 83 GLU A C 1
ATOM 680 O O . GLU A 1 83 ? -2.169 -1.907 15.898 1.00 94.06 83 GLU A O 1
ATOM 685 N N . ASP A 1 84 ? -1.648 -0.828 13.994 1.00 91.56 84 ASP A N 1
ATOM 686 C CA . ASP A 1 84 ? -2.590 0.279 14.181 1.00 91.56 84 ASP A CA 1
ATOM 687 C C . ASP A 1 84 ? -4.041 -0.244 14.279 1.00 91.56 84 ASP A C 1
ATOM 689 O O . ASP A 1 84 ? -4.833 0.222 15.105 1.00 91.56 84 ASP A O 1
ATOM 693 N N . SER A 1 85 ? -4.385 -1.275 13.498 1.00 91.06 85 SER A N 1
ATOM 694 C CA . SER A 1 85 ? -5.700 -1.927 13.547 1.00 91.06 85 SER A CA 1
ATOM 695 C C . SER A 1 85 ? -5.948 -2.663 14.865 1.00 91.06 85 SER A C 1
ATOM 697 O O . SER A 1 85 ? -7.061 -2.610 15.392 1.00 91.06 85 SER A O 1
ATOM 699 N N . GLN A 1 86 ? -4.935 -3.325 15.435 1.00 94.00 86 GLN A N 1
ATOM 700 C CA . GLN A 1 86 ? -5.062 -3.976 16.745 1.00 94.00 86 GLN A CA 1
ATOM 701 C C . GLN A 1 86 ? -5.335 -2.954 17.856 1.00 94.00 86 GLN A C 1
ATOM 703 O O . GLN A 1 86 ? -6.179 -3.195 18.723 1.00 94.00 86 GLN A O 1
ATOM 708 N N . VAL A 1 87 ? -4.673 -1.794 17.807 1.00 95.00 87 VAL A N 1
ATOM 709 C CA . VAL A 1 87 ? -4.898 -0.703 18.767 1.00 95.00 87 VAL A CA 1
ATOM 710 C C . VAL A 1 87 ? -6.324 -0.160 18.652 1.00 95.00 87 VAL A C 1
ATOM 712 O O . VAL A 1 87 ? -7.030 -0.090 19.662 1.00 95.00 87 VAL A O 1
ATOM 715 N N . LYS A 1 88 ? -6.786 0.159 17.434 1.00 93.12 88 LYS A N 1
ATOM 716 C CA . LYS A 1 88 ? -8.168 0.618 17.193 1.00 93.12 88 LYS A CA 1
ATOM 717 C C . LYS A 1 88 ? -9.201 -0.406 17.673 1.00 93.12 88 LYS A C 1
ATOM 719 O O . LYS A 1 88 ? -10.169 -0.046 18.337 1.00 93.12 88 LYS A O 1
ATOM 724 N N . LEU A 1 89 ? -8.981 -1.694 17.398 1.00 95.12 89 LEU A N 1
ATOM 725 C CA . LEU A 1 89 ? -9.883 -2.763 17.829 1.00 95.12 89 LEU A CA 1
ATOM 726 C C . LEU A 1 89 ? -10.025 -2.818 19.356 1.00 95.12 89 LEU A C 1
ATOM 728 O O . LEU A 1 89 ? -11.133 -2.995 19.864 1.00 95.12 89 LEU A O 1
ATOM 732 N N . ALA A 1 90 ? -8.926 -2.664 20.097 1.00 96.19 90 ALA A N 1
ATOM 733 C CA . ALA A 1 90 ? -8.968 -2.632 21.556 1.00 96.19 90 ALA A CA 1
ATOM 734 C C . ALA A 1 90 ? -9.782 -1.435 22.079 1.00 96.19 90 ALA A C 1
ATOM 736 O O . ALA A 1 90 ? -10.591 -1.599 22.993 1.00 96.19 90 ALA A O 1
ATOM 737 N N . GLN A 1 91 ? -9.622 -0.258 21.464 1.00 96.06 91 GLN A N 1
ATOM 738 C CA . GLN A 1 91 ? -10.392 0.942 21.807 1.00 96.06 91 GLN A CA 1
ATOM 739 C C . GLN A 1 91 ? -11.892 0.739 21.568 1.00 96.06 91 GLN A C 1
ATOM 741 O O . GLN A 1 91 ? -12.692 1.007 22.461 1.00 96.06 91 GLN A O 1
ATOM 746 N N . TYR A 1 92 ? -12.277 0.199 20.408 1.00 95.56 92 TYR A N 1
ATOM 747 C CA . TYR A 1 92 ? -13.686 -0.057 20.104 1.00 95.56 92 TYR A CA 1
ATOM 748 C C . TYR A 1 92 ? -14.317 -1.091 21.031 1.00 95.56 92 TYR A C 1
ATOM 750 O O . TYR A 1 92 ? -15.460 -0.916 21.443 1.00 95.56 92 TYR A O 1
ATOM 758 N N . LYS A 1 93 ? -13.581 -2.138 21.421 1.00 96.12 93 LYS A N 1
ATOM 759 C CA . LYS A 1 93 ? -14.068 -3.101 22.420 1.00 96.12 93 LYS A CA 1
ATOM 760 C C . LYS A 1 93 ? -14.323 -2.444 23.777 1.00 96.12 93 LYS A C 1
ATOM 762 O O . LYS A 1 93 ? -15.334 -2.741 24.405 1.00 96.12 93 LYS A O 1
ATOM 767 N N . ALA A 1 94 ? -13.427 -1.560 24.219 1.00 95.50 94 ALA A N 1
ATOM 768 C CA . ALA A 1 94 ? -13.593 -0.839 25.478 1.00 95.50 94 ALA A CA 1
ATOM 769 C C . ALA A 1 94 ? -14.794 0.121 25.437 1.00 95.50 94 ALA A C 1
ATOM 771 O O . ALA A 1 94 ? -15.561 0.180 26.394 1.00 95.50 94 ALA A O 1
ATOM 772 N N . GLU A 1 95 ? -14.982 0.836 24.327 1.00 95.25 95 GLU A N 1
ATOM 773 C CA . GLU A 1 95 ? -16.119 1.744 24.160 1.00 95.25 95 GLU A CA 1
ATOM 774 C C . GLU A 1 95 ? -17.449 0.990 24.089 1.00 95.25 95 GLU A C 1
ATOM 776 O O . GLU A 1 95 ? -18.412 1.365 24.753 1.00 95.25 95 GLU A O 1
ATOM 781 N N . LEU A 1 96 ? -17.490 -0.127 23.358 1.00 96.25 96 LEU A N 1
ATOM 782 C CA . LEU A 1 96 ? -18.676 -0.976 23.283 1.00 96.25 96 LEU A CA 1
ATOM 783 C C . LEU A 1 96 ? -19.079 -1.514 24.664 1.00 96.25 96 LEU A C 1
ATOM 785 O O . LEU A 1 96 ? -20.268 -1.537 24.980 1.00 96.25 96 LEU A O 1
ATOM 789 N N . ALA A 1 97 ? -18.108 -1.913 25.492 1.00 94.94 97 ALA A N 1
ATOM 790 C CA . ALA A 1 97 ? -18.370 -2.360 26.859 1.00 94.94 97 ALA A CA 1
ATOM 791 C C . ALA A 1 97 ? -19.004 -1.245 27.705 1.00 94.94 97 ALA A C 1
ATOM 793 O O . ALA A 1 97 ? -20.029 -1.475 28.334 1.00 94.94 97 ALA A O 1
ATOM 794 N N . ARG A 1 98 ? -18.464 -0.019 27.642 1.00 93.38 98 ARG A N 1
ATOM 795 C CA . ARG A 1 98 ? -19.028 1.144 28.350 1.00 93.38 98 ARG A CA 1
ATOM 796 C C . ARG A 1 98 ? -20.444 1.471 27.895 1.00 93.38 98 ARG A C 1
ATOM 798 O O . ARG A 1 98 ? -21.313 1.704 28.725 1.00 93.38 98 ARG A O 1
ATOM 805 N N . LEU A 1 99 ? -20.691 1.480 26.587 1.00 94.56 99 LEU A N 1
ATOM 806 C CA . LEU A 1 99 ? -22.027 1.743 26.051 1.00 94.56 99 LEU A CA 1
ATOM 807 C C . LEU 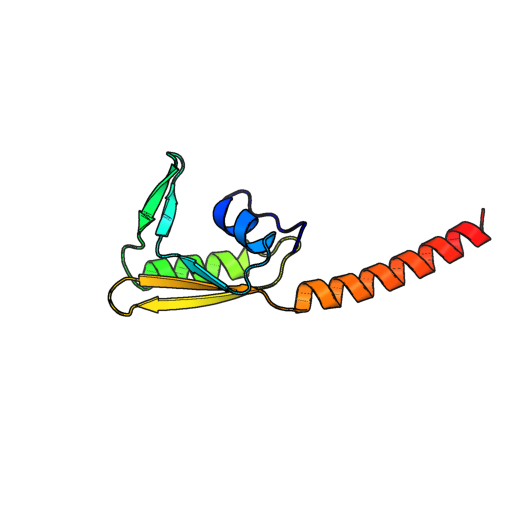A 1 99 ? -23.033 0.670 26.482 1.00 94.56 99 LEU A C 1
ATOM 809 O O . LEU A 1 99 ? -24.173 1.006 26.779 1.00 94.56 99 LEU A O 1
ATOM 813 N N . SER A 1 100 ? -22.601 -0.590 26.572 1.00 90.06 100 SER A N 1
ATOM 814 C CA . SER A 1 100 ? -23.439 -1.708 27.035 1.00 90.06 100 SER A CA 1
ATOM 815 C C . SER A 1 100 ? -23.705 -1.696 28.545 1.00 90.06 100 SER A C 1
ATOM 817 O O . SER A 1 100 ? -24.572 -2.419 29.011 1.00 90.06 100 SER A O 1
ATOM 819 N N . GLU A 1 101 ? -22.942 -0.931 29.330 1.00 87.62 101 GLU A N 1
ATOM 820 C CA . GLU A 1 101 ? -23.213 -0.720 30.761 1.00 87.62 101 GLU A CA 1
ATOM 821 C C . GLU A 1 101 ? -24.202 0.432 30.996 1.00 87.62 101 GLU A C 1
ATOM 823 O O . GLU A 1 101 ? -24.844 0.499 32.044 1.00 87.62 101 GLU A O 1
ATOM 828 N N . ILE A 1 102 ? -24.303 1.356 30.036 1.00 81.94 102 ILE A N 1
ATOM 829 C CA . ILE A 1 102 ? -25.161 2.546 30.106 1.00 81.94 102 ILE A CA 1
ATOM 830 C C . ILE A 1 102 ? -26.591 2.247 29.619 1.00 81.94 102 ILE A C 1
ATOM 832 O O . ILE A 1 102 ? -27.526 2.915 30.067 1.00 81.94 102 ILE A O 1
ATOM 836 N N . TYR A 1 103 ? -26.762 1.269 28.724 1.00 59.59 103 TYR A N 1
ATOM 837 C CA . TYR A 1 103 ? -28.042 0.850 28.134 1.00 59.59 103 TYR A CA 1
ATOM 838 C C . TYR A 1 103 ? -28.398 -0.586 28.508 1.00 59.59 103 TYR A C 1
ATOM 840 O O . TYR A 1 103 ? -29.606 -0.840 28.723 1.00 59.59 103 TYR A O 1
#